Protein AF-A0A2I0SYS3-F1 (afdb_monomer)

Nearest PDB structures (foldseek):
  6xj6-assembly1_A  TM=4.306E-01  e=1.246E+00  Campylobacter jejuni subsp. jejuni 81-176
  3bb9-assembly3_E  TM=3.151E-01  e=1.901E+00  Shewanella frigidimarina NCIMB 400
  5ig0-assembly1_A-2  TM=5.317E-01  e=8.096E+00  Salpingoeca rosetta

Sequence (137 aa):
MISACESVIRKMAVDPAGISVNSSSVITAAPEERNLRRFAELKSRNGQLSVDQEAALQVDIRRRAKLQESYVSVDYTDHQSLGASRDKAVCWYMNTGRGFELASVSAFGRSISGFPLFAFFVEHGAPEHLSSSGIIE

Foldseek 3Di:
DQLLLLLVQLLVDPHSVQKDWPDKDKDKDADDPVVLLQLLLLQPPVSDDDPVRVVVSVVLVVVDPDKMKMKMKTWMWGQDPVGIDIDIKIWIWICSVPATATAWIDDPNDIDGRVRVLVSCVVRNRGPQADNRRGGD

Mean predicted aligned error: 3.81 Å

Secondary structure (DSSP, 8-state):
-HHHHHHHHHHHSSSGGGEEEEEEEEEEEPPPHHHHHHHHHTTSTTS---HHHHHHHHHHHHH-TT-EEEEEEEEEEEEETTEEEEEEEEEEEEE-SSSEEEEEEEETTEEEEHHHHHHHHHHH-PPTTB-TTSBB-

Radius of gyration: 15.8 Å; Cα contacts (8 Å, |Δi|>4): 238; chains: 1; bounding box: 39×26×44 Å

Solvent-accessible surface area (backbone atoms only — not comparable to full-atom values): 7518 Å² total; per-residue (Å²): 106,65,67,29,44,53,33,41,53,27,71,72,40,96,54,47,84,33,52,44,80,78,48,73,51,76,48,76,45,77,59,50,71,68,56,53,50,53,56,56,18,43,76,31,95,77,62,52,70,51,74,68,52,47,55,50,48,55,53,52,58,75,69,44,96,58,51,31,28,33,43,31,40,36,36,32,34,43,53,49,100,91,47,76,46,76,52,68,30,39,32,36,29,40,22,81,72,87,45,43,27,63,50,35,42,32,46,94,96,43,74,41,38,37,63,61,42,53,50,48,32,69,76,72,43,57,38,55,50,34,41,91,83,36,31,57,102

Structure (mmCIF, N/CA/C/O backbone):
data_AF-A0A2I0SYS3-F1
#
_entry.id   AF-A0A2I0SYS3-F1
#
loop_
_atom_site.group_PDB
_atom_site.id
_atom_site.type_symbol
_atom_site.label_atom_id
_atom_site.label_alt_id
_atom_site.label_comp_id
_atom_site.label_asym_id
_atom_site.label_entity_id
_atom_site.label_seq_id
_atom_site.pdbx_PDB_ins_code
_atom_site.Cartn_x
_atom_site.Cartn_y
_atom_site.Cartn_z
_atom_site.occupancy
_atom_site.B_iso_or_equiv
_atom_site.auth_seq_id
_atom_site.auth_comp_id
_atom_site.auth_asym_id
_atom_site.auth_atom_id
_atom_site.pdbx_PDB_model_num
ATOM 1 N N . MET A 1 1 ? 3.479 -9.589 1.908 1.00 94.62 1 MET A N 1
ATOM 2 C CA . MET A 1 1 ? 3.716 -8.135 2.109 1.00 94.62 1 MET A CA 1
ATOM 3 C C . MET A 1 1 ? 4.772 -7.589 1.160 1.00 94.62 1 MET A C 1
ATOM 5 O O . MET A 1 1 ? 4.419 -6.749 0.346 1.00 94.62 1 MET A O 1
ATOM 9 N N . ILE A 1 2 ? 6.028 -8.054 1.227 1.00 97.75 2 ILE A N 1
ATOM 10 C CA . ILE A 1 2 ? 7.096 -7.577 0.325 1.00 97.75 2 ILE A CA 1
ATOM 11 C C . ILE A 1 2 ? 6.740 -7.832 -1.145 1.00 97.75 2 ILE A C 1
ATOM 13 O O . ILE A 1 2 ? 6.577 -6.871 -1.887 1.00 97.75 2 ILE A O 1
ATOM 17 N N . SER A 1 3 ? 6.477 -9.086 -1.525 1.00 97.38 3 SER A N 1
ATOM 18 C CA . SER A 1 3 ? 6.123 -9.449 -2.908 1.00 97.38 3 SER A CA 1
ATOM 19 C C . SER A 1 3 ? 4.871 -8.729 -3.419 1.00 97.38 3 SER A C 1
ATOM 21 O O . SER A 1 3 ? 4.839 -8.273 -4.555 1.00 97.38 3 SER A O 1
ATOM 23 N N . ALA A 1 4 ? 3.864 -8.542 -2.558 1.00 96.81 4 ALA A N 1
ATOM 24 C CA . ALA A 1 4 ? 2.680 -7.743 -2.884 1.00 96.81 4 ALA A CA 1
ATOM 25 C C . ALA A 1 4 ? 3.046 -6.279 -3.196 1.00 96.81 4 ALA A C 1
ATOM 27 O O . ALA A 1 4 ? 2.578 -5.720 -4.184 1.00 96.81 4 ALA A O 1
ATOM 28 N N . CYS A 1 5 ? 3.924 -5.662 -2.395 1.00 97.81 5 CYS A N 1
ATOM 29 C CA . CYS A 1 5 ? 4.388 -4.295 -2.637 1.00 97.81 5 CYS A CA 1
ATOM 30 C C . CYS A 1 5 ? 5.186 -4.195 -3.943 1.00 97.81 5 CYS A C 1
ATOM 32 O O . CYS A 1 5 ? 4.929 -3.309 -4.750 1.00 97.81 5 CYS A O 1
ATOM 34 N N . GLU A 1 6 ? 6.107 -5.131 -4.180 1.00 97.88 6 GLU A N 1
ATOM 35 C CA . GLU A 1 6 ? 6.882 -5.216 -5.423 1.00 97.88 6 GLU A CA 1
ATOM 36 C C . GLU A 1 6 ? 5.974 -5.365 -6.650 1.00 97.88 6 GLU A C 1
ATOM 38 O O . GLU A 1 6 ? 6.177 -4.674 -7.647 1.00 97.88 6 GLU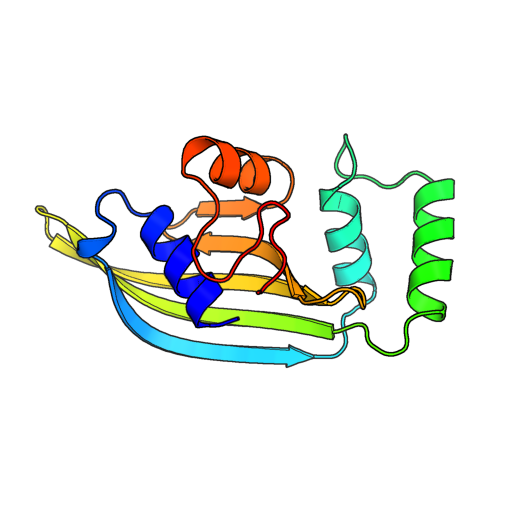 A O 1
ATOM 43 N N . SER A 1 7 ? 4.929 -6.195 -6.565 1.00 96.81 7 SER A N 1
ATOM 44 C CA . SER A 1 7 ? 3.949 -6.357 -7.644 1.00 96.81 7 SER A CA 1
ATOM 45 C C . SER A 1 7 ? 3.183 -5.062 -7.924 1.00 96.81 7 SER A C 1
ATOM 47 O O . SER A 1 7 ? 3.016 -4.674 -9.083 1.00 96.81 7 SER A O 1
ATOM 49 N N . VAL A 1 8 ? 2.776 -4.336 -6.876 1.00 96.38 8 VAL A N 1
ATOM 50 C CA . VAL A 1 8 ? 2.127 -3.028 -7.038 1.00 96.38 8 VAL A CA 1
ATOM 51 C C . VAL A 1 8 ? 3.066 -2.035 -7.727 1.00 96.38 8 VAL A C 1
ATOM 53 O O . VAL A 1 8 ? 2.652 -1.376 -8.677 1.00 96.38 8 VAL A O 1
ATOM 56 N N . ILE A 1 9 ? 4.330 -1.950 -7.297 1.00 96.69 9 ILE A N 1
ATOM 57 C CA . ILE A 1 9 ? 5.335 -1.051 -7.892 1.00 96.69 9 ILE A CA 1
ATOM 58 C C . ILE A 1 9 ? 5.516 -1.364 -9.378 1.00 96.69 9 ILE A C 1
ATOM 60 O O . ILE A 1 9 ? 5.472 -0.452 -10.201 1.00 96.69 9 ILE A O 1
ATOM 64 N N . ARG A 1 10 ? 5.643 -2.646 -9.739 1.00 96.25 10 ARG A N 1
ATOM 65 C CA . ARG A 1 10 ? 5.735 -3.081 -11.141 1.00 96.25 10 ARG A CA 1
ATOM 66 C C . ARG A 1 10 ? 4.515 -2.657 -11.949 1.00 96.25 10 ARG A C 1
ATOM 68 O O . ARG A 1 10 ? 4.679 -2.129 -13.039 1.00 96.25 10 ARG A O 1
ATOM 75 N N . LYS A 1 11 ? 3.303 -2.822 -11.412 1.00 94.88 11 LYS A N 1
ATOM 76 C CA . LYS A 1 11 ? 2.073 -2.375 -12.087 1.00 94.88 11 LYS A CA 1
ATOM 77 C C . LYS A 1 11 ? 1.939 -0.855 -12.191 1.00 94.88 11 LYS A C 1
ATOM 79 O O . LYS A 1 11 ? 1.250 -0.373 -13.080 1.00 94.88 11 LYS A O 1
ATOM 84 N N . MET A 1 12 ? 2.552 -0.100 -11.280 1.00 94.25 12 MET A N 1
ATOM 85 C CA . MET A 1 12 ? 2.567 1.364 -11.334 1.00 94.25 12 MET A CA 1
ATOM 86 C C . MET A 1 12 ? 3.549 1.920 -12.374 1.00 94.25 12 MET A C 1
ATOM 88 O O . MET A 1 12 ? 3.440 3.107 -12.700 1.00 94.25 12 MET A O 1
ATOM 92 N N . ALA A 1 13 ? 4.497 1.105 -12.847 1.00 93.12 13 ALA A N 1
ATOM 93 C CA . ALA A 1 13 ? 5.482 1.473 -13.854 1.00 93.12 13 ALA A CA 1
ATOM 94 C C . ALA A 1 13 ? 4.880 1.467 -15.264 1.00 93.12 13 ALA A C 1
ATOM 96 O O . ALA A 1 13 ? 3.955 0.712 -15.557 1.00 93.12 13 ALA A O 1
ATOM 97 N N . VAL A 1 14 ? 5.450 2.278 -16.158 1.00 89.69 14 VAL A N 1
ATOM 98 C CA . VAL A 1 14 ? 5.092 2.245 -17.587 1.00 89.69 14 VAL A CA 1
ATOM 99 C C . VAL A 1 14 ? 5.572 0.944 -18.237 1.00 89.69 14 VAL A C 1
ATOM 101 O O . VAL A 1 14 ? 4.844 0.358 -19.033 1.00 89.69 14 VAL A O 1
ATOM 104 N N . ASP A 1 15 ? 6.767 0.477 -17.861 1.00 91.69 15 ASP A N 1
ATOM 105 C CA . ASP A 1 15 ? 7.309 -0.829 -18.241 1.00 91.69 15 ASP A CA 1
ATOM 106 C C . ASP A 1 15 ? 7.550 -1.691 -16.984 1.00 91.69 15 ASP A C 1
ATOM 108 O O . ASP A 1 15 ? 8.578 -1.549 -16.315 1.00 91.69 15 ASP A O 1
ATOM 112 N N . PRO A 1 16 ? 6.623 -2.604 -16.639 1.00 92.19 16 PRO A N 1
ATOM 113 C CA . PRO A 1 16 ? 6.766 -3.484 -15.478 1.00 92.19 16 PRO A CA 1
ATOM 114 C C . PRO A 1 16 ? 8.002 -4.399 -15.520 1.00 92.19 16 PRO A C 1
ATOM 116 O O . PRO A 1 16 ? 8.513 -4.791 -14.461 1.00 92.19 16 PRO A O 1
ATOM 119 N N . ALA A 1 17 ? 8.473 -4.764 -16.721 1.00 92.88 17 ALA A N 1
ATOM 120 C CA . ALA A 1 17 ? 9.643 -5.622 -16.908 1.00 92.88 17 ALA A CA 1
ATOM 121 C C . ALA A 1 17 ? 10.955 -4.851 -16.691 1.00 92.88 17 ALA A C 1
ATOM 123 O O . ALA A 1 17 ? 11.952 -5.446 -16.281 1.00 92.88 17 ALA A O 1
ATOM 124 N N . GLY A 1 18 ? 10.928 -3.530 -16.881 1.00 94.56 18 GLY A N 1
ATOM 125 C CA . GLY A 1 18 ? 12.040 -2.616 -16.622 1.00 94.56 18 GLY A CA 1
ATOM 126 C C . GLY A 1 18 ? 12.331 -2.357 -15.140 1.00 94.56 18 GLY A C 1
ATOM 127 O O . GLY A 1 18 ? 13.278 -1.640 -14.828 1.00 94.56 18 GLY A O 1
ATOM 128 N N . ILE A 1 19 ? 11.565 -2.927 -14.202 1.00 97.19 19 ILE A N 1
ATOM 129 C CA . ILE A 1 19 ? 11.785 -2.721 -12.764 1.00 97.19 19 ILE A CA 1
ATOM 130 C C . ILE A 1 19 ? 12.741 -3.770 -12.181 1.00 97.19 19 ILE A C 1
ATOM 132 O O . ILE A 1 19 ? 12.435 -4.967 -12.127 1.00 97.19 19 ILE A O 1
ATOM 136 N N . SER A 1 20 ? 13.859 -3.303 -11.630 1.00 97.44 20 SER A N 1
ATOM 137 C CA . SER A 1 20 ? 14.804 -4.104 -10.845 1.00 97.44 20 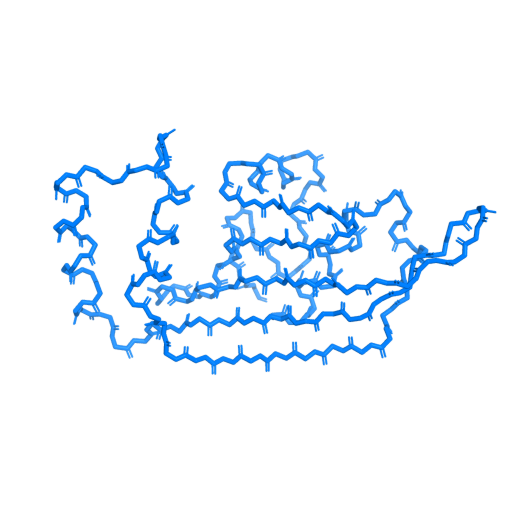SER A CA 1
ATOM 138 C C . SER A 1 20 ? 14.664 -3.771 -9.362 1.00 97.44 20 SER A C 1
ATOM 140 O O . SER A 1 20 ? 14.801 -2.615 -8.971 1.00 97.44 20 SER A O 1
ATOM 142 N N . VAL A 1 21 ? 14.411 -4.772 -8.518 1.00 97.81 21 VAL A N 1
ATOM 143 C CA . VAL A 1 21 ? 14.380 -4.584 -7.058 1.00 97.81 21 VAL A CA 1
ATOM 144 C C . VAL A 1 21 ? 15.798 -4.724 -6.513 1.00 97.81 21 VAL A C 1
ATOM 146 O O . VAL A 1 21 ? 16.434 -5.758 -6.698 1.00 97.81 21 VAL A O 1
ATOM 149 N N . ASN A 1 22 ? 16.285 -3.684 -5.837 1.00 97.69 22 ASN A N 1
ATOM 150 C CA . ASN A 1 22 ? 17.625 -3.649 -5.254 1.00 97.69 22 ASN A CA 1
ATOM 151 C C . ASN A 1 22 ? 17.620 -4.230 -3.835 1.00 97.69 22 ASN A C 1
ATOM 153 O O . ASN A 1 22 ? 18.485 -5.023 -3.470 1.00 97.69 22 ASN A O 1
ATOM 157 N N . SER A 1 23 ? 16.657 -3.804 -3.014 1.00 98.31 23 SER A N 1
ATOM 158 C CA . SER A 1 23 ? 16.463 -4.322 -1.659 1.00 98.31 23 SER A CA 1
ATOM 159 C C . SER A 1 23 ? 15.052 -4.038 -1.160 1.00 98.31 23 SER A C 1
ATOM 1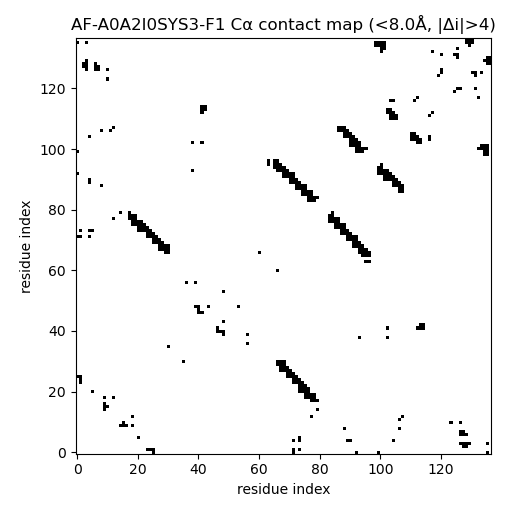61 O O . SER A 1 23 ? 14.429 -3.056 -1.560 1.00 98.31 23 SER A 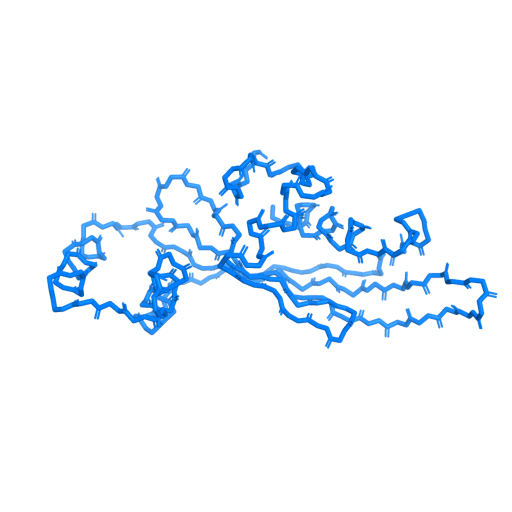O 1
ATOM 163 N N . SER A 1 24 ? 14.576 -4.873 -0.240 1.00 98.38 24 SER A N 1
ATOM 164 C CA . SER A 1 24 ? 13.254 -4.738 0.362 1.00 98.38 24 SER A CA 1
ATOM 165 C C . SER A 1 24 ? 13.342 -4.966 1.867 1.00 98.38 24 SER A C 1
ATOM 167 O O . SER A 1 24 ? 14.107 -5.807 2.339 1.00 98.38 24 SER A O 1
ATOM 169 N N . SER A 1 25 ? 12.550 -4.229 2.637 1.00 98.38 25 SER A N 1
ATOM 170 C CA . SER A 1 25 ? 12.423 -4.416 4.081 1.00 98.38 25 SER A CA 1
ATOM 171 C C . SER A 1 25 ? 10.982 -4.230 4.531 1.00 98.38 25 SER A C 1
ATOM 173 O O . SER A 1 25 ? 10.177 -3.577 3.867 1.00 98.38 25 SER A O 1
ATOM 175 N N . VAL A 1 26 ? 10.646 -4.828 5.671 1.00 98.06 26 VAL A N 1
ATOM 176 C CA . VAL A 1 26 ? 9.338 -4.684 6.304 1.00 98.06 26 VAL A CA 1
ATOM 177 C C . VAL A 1 26 ? 9.525 -4.357 7.775 1.00 98.06 26 VAL A C 1
ATOM 179 O O . VAL A 1 26 ? 10.315 -4.994 8.468 1.00 98.06 26 VAL A O 1
ATOM 182 N N . ILE A 1 27 ? 8.790 -3.356 8.240 1.00 97.50 27 ILE A N 1
ATOM 183 C CA . ILE A 1 27 ? 8.671 -3.018 9.654 1.00 97.50 27 ILE A CA 1
ATOM 184 C C . ILE A 1 27 ? 7.221 -3.260 10.036 1.00 97.50 27 ILE A C 1
ATOM 186 O O . ILE A 1 27 ? 6.325 -2.768 9.356 1.00 97.50 27 ILE A O 1
ATOM 190 N N . THR A 1 28 ? 7.000 -4.005 11.113 1.00 96.44 28 THR A N 1
ATOM 191 C CA . THR A 1 28 ? 5.668 -4.272 11.662 1.00 96.44 28 THR A CA 1
ATOM 192 C C . THR A 1 28 ? 5.615 -3.768 13.092 1.00 96.44 28 THR A C 1
ATOM 194 O O . THR A 1 28 ? 6.536 -4.022 13.868 1.00 96.44 28 THR A O 1
ATOM 197 N N . ALA A 1 29 ? 4.538 -3.073 13.438 1.00 93.75 29 ALA A N 1
ATOM 198 C CA . ALA A 1 29 ? 4.330 -2.500 14.757 1.00 93.75 29 ALA A CA 1
ATOM 199 C C . ALA A 1 29 ? 2.863 -2.611 15.189 1.00 93.75 29 ALA A C 1
ATOM 201 O O . ALA A 1 29 ? 1.966 -2.895 14.388 1.00 93.75 29 ALA A O 1
ATOM 202 N N . ALA A 1 30 ? 2.622 -2.382 16.481 1.00 91.94 30 ALA A N 1
ATOM 203 C CA . ALA A 1 30 ? 1.278 -2.077 16.948 1.00 91.94 30 ALA A CA 1
ATOM 204 C C . ALA A 1 30 ? 0.843 -0.739 16.327 1.00 91.94 30 ALA A C 1
ATOM 206 O O . ALA A 1 30 ? 1.641 0.199 16.317 1.00 91.94 30 ALA A O 1
ATOM 207 N N . PRO A 1 31 ? -0.383 -0.638 15.797 1.00 90.50 31 PRO A N 1
ATOM 208 C CA . PRO A 1 31 ? -0.809 0.566 15.120 1.00 90.50 31 PRO A CA 1
ATOM 209 C C . PRO A 1 31 ? -1.143 1.663 16.122 1.00 90.50 31 PRO A C 1
ATOM 211 O O . PRO A 1 31 ? -1.812 1.430 17.131 1.00 90.50 31 PRO A O 1
ATOM 214 N N . GLU A 1 32 ? -0.706 2.877 15.811 1.00 90.88 32 GLU A N 1
ATOM 215 C CA . GLU A 1 32 ? -1.120 4.065 16.547 1.00 90.88 32 GLU A CA 1
ATOM 216 C C . GLU A 1 32 ? -2.601 4.365 16.281 1.00 90.88 32 GLU A C 1
ATOM 218 O O . GLU A 1 32 ? -3.104 4.177 15.168 1.00 90.88 32 GLU A O 1
ATOM 223 N N . GLU A 1 33 ? -3.303 4.913 17.275 1.00 88.62 33 GLU A N 1
ATOM 224 C CA . GLU A 1 33 ? -4.713 5.307 17.138 1.00 88.62 33 GLU A CA 1
ATOM 225 C C . GLU A 1 33 ? -4.928 6.257 15.949 1.00 88.62 33 GLU A C 1
ATOM 227 O O . GLU A 1 33 ? -5.869 6.101 15.169 1.00 88.62 33 GLU A O 1
ATOM 232 N N . ARG A 1 34 ? -3.983 7.179 15.729 1.00 91.25 34 ARG A N 1
ATOM 233 C CA . ARG A 1 34 ? -3.977 8.078 14.569 1.00 91.25 34 ARG A CA 1
ATOM 234 C C . ARG A 1 34 ? -3.940 7.322 13.239 1.00 91.25 34 ARG A C 1
ATOM 236 O O . ARG A 1 34 ? -4.624 7.723 12.299 1.00 91.25 34 ARG A O 1
ATOM 243 N N . ASN A 1 35 ? -3.153 6.254 13.139 1.00 93.00 35 ASN A N 1
ATOM 244 C CA . ASN A 1 35 ? -3.020 5.468 11.913 1.00 93.00 35 ASN A CA 1
ATOM 245 C C . ASN A 1 35 ? -4.257 4.600 11.669 1.00 93.00 35 ASN A C 1
ATOM 247 O O . ASN A 1 35 ? -4.696 4.483 10.527 1.00 93.00 35 ASN A O 1
ATOM 251 N N . LEU A 1 36 ? -4.874 4.069 12.728 1.00 91.62 36 LEU A N 1
ATOM 252 C CA . LEU A 1 36 ? -6.165 3.376 12.649 1.00 91.62 36 LEU A CA 1
ATOM 253 C C . LEU A 1 36 ? -7.275 4.308 12.161 1.00 91.62 36 LEU A C 1
ATOM 255 O O . LEU A 1 36 ? -8.019 3.956 11.244 1.00 91.62 36 LEU A O 1
ATOM 259 N N . ARG A 1 37 ? -7.339 5.521 12.717 1.00 92.50 37 ARG A N 1
ATOM 260 C CA . ARG A 1 37 ? -8.272 6.562 12.276 1.00 92.50 37 ARG A C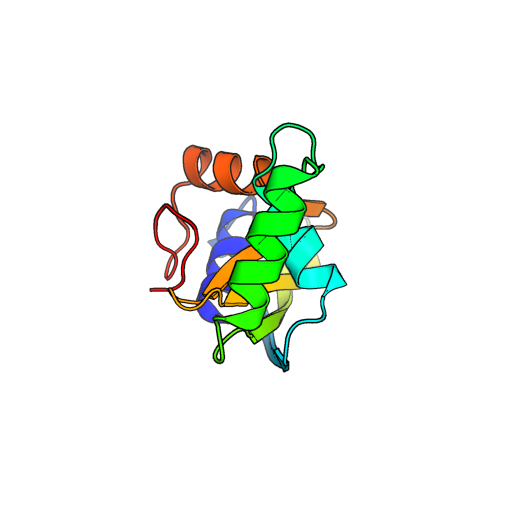A 1
ATOM 261 C C . ARG A 1 37 ? -8.038 6.938 10.819 1.00 92.50 37 ARG A C 1
ATOM 263 O O . ARG A 1 37 ? -8.970 6.882 10.022 1.00 92.50 37 ARG A O 1
ATOM 270 N N . ARG A 1 38 ? -6.785 7.216 10.444 1.00 93.25 38 ARG A N 1
ATOM 271 C CA . ARG A 1 38 ? -6.408 7.511 9.055 1.00 93.25 38 ARG A CA 1
ATOM 272 C C . ARG A 1 38 ? -6.809 6.377 8.114 1.00 93.25 38 ARG A C 1
ATOM 274 O O . ARG A 1 38 ? -7.312 6.644 7.031 1.00 93.25 38 ARG A O 1
ATOM 281 N N . PHE A 1 39 ? -6.600 5.122 8.512 1.00 93.38 39 PHE A N 1
ATOM 282 C CA . PHE A 1 39 ? -6.984 3.957 7.718 1.00 93.38 39 PHE A CA 1
ATOM 283 C C . PHE A 1 39 ? -8.504 3.880 7.512 1.00 93.38 39 PHE A C 1
ATOM 285 O O . PHE A 1 39 ? -8.961 3.672 6.390 1.00 93.38 39 PHE A O 1
ATOM 292 N N . ALA A 1 40 ? -9.294 4.109 8.564 1.00 91.69 40 ALA A N 1
ATOM 293 C CA . ALA A 1 40 ? -10.751 4.156 8.468 1.00 91.69 40 ALA A CA 1
ATOM 294 C C . ALA A 1 40 ? -11.243 5.313 7.577 1.00 91.69 40 ALA A C 1
ATOM 296 O O . ALA A 1 40 ? -12.153 5.131 6.765 1.00 91.69 40 ALA A O 1
ATOM 297 N N . GLU A 1 41 ? -10.606 6.484 7.659 1.00 93.12 41 GLU A N 1
ATOM 298 C CA . GLU A 1 41 ? -10.928 7.650 6.827 1.00 93.12 41 GLU A CA 1
ATOM 299 C C . GLU A 1 41 ? -10.739 7.378 5.327 1.00 93.12 41 GLU A C 1
ATOM 301 O O . GLU A 1 41 ? -11.502 7.918 4.525 1.00 93.12 41 GLU A O 1
ATOM 306 N N . LEU A 1 42 ? -9.823 6.481 4.928 1.00 90.75 42 LEU A N 1
ATOM 307 C CA . LEU A 1 42 ? -9.645 6.082 3.520 1.00 90.75 42 LEU A CA 1
ATOM 308 C C . LEU A 1 42 ? -10.900 5.449 2.901 1.00 90.75 42 LEU A C 1
ATOM 310 O O . LEU A 1 42 ? -11.035 5.429 1.677 1.00 90.75 42 LEU A O 1
ATOM 314 N N . LYS A 1 43 ? -11.798 4.905 3.730 1.00 83.19 43 LYS A N 1
ATOM 315 C CA . LYS A 1 43 ? -13.070 4.299 3.307 1.00 83.19 43 LYS A CA 1
ATOM 316 C C . LYS A 1 43 ? -14.250 5.263 3.429 1.00 83.19 43 LYS A C 1
ATOM 318 O O . LYS A 1 43 ? -15.360 4.935 3.014 1.00 83.19 43 LYS A O 1
ATOM 323 N N . SER A 1 44 ? -14.030 6.442 4.002 1.00 84.19 44 SER A N 1
ATOM 324 C CA . SER A 1 44 ? -15.063 7.460 4.152 1.00 84.19 44 SER A CA 1
ATOM 325 C C . SER A 1 44 ? -15.203 8.284 2.870 1.00 84.19 44 SER A C 1
ATOM 327 O O . SER A 1 44 ? -14.222 8.599 2.199 1.00 84.19 44 SER A O 1
ATOM 329 N N . ARG A 1 45 ? -16.437 8.673 2.532 1.00 73.00 45 ARG A N 1
ATOM 330 C CA . ARG A 1 45 ? -16.737 9.407 1.291 1.00 73.00 45 ARG A CA 1
ATOM 331 C C . ARG A 1 45 ? -16.025 10.764 1.205 1.00 73.00 45 ARG A C 1
ATOM 333 O O . ARG A 1 45 ? -15.688 11.201 0.111 1.00 73.00 45 ARG A O 1
ATOM 340 N N . ASN A 1 46 ? -15.795 11.404 2.351 1.00 81.44 46 ASN A N 1
ATOM 341 C CA . ASN A 1 46 ? -15.285 12.774 2.438 1.00 81.44 46 ASN A CA 1
ATOM 342 C C . ASN A 1 46 ? -13.908 12.844 3.125 1.00 81.44 46 ASN A C 1
ATOM 344 O O . ASN A 1 46 ? -13.468 13.930 3.494 1.00 81.44 46 ASN A O 1
ATOM 348 N N . GLY A 1 47 ? -13.255 11.699 3.359 1.00 83.06 47 GLY A N 1
ATOM 349 C CA . GLY A 1 47 ? -12.012 11.630 4.137 1.00 83.06 47 GLY A CA 1
ATOM 350 C C . GLY A 1 47 ? -12.186 11.965 5.624 1.00 83.06 47 GLY A C 1
ATOM 351 O O . GLY A 1 47 ? -11.211 12.300 6.285 1.00 83.06 47 GLY A O 1
ATOM 352 N N . GLN A 1 48 ? -13.417 11.921 6.140 1.00 89.25 48 GLN A N 1
ATOM 353 C CA . GLN A 1 48 ? -13.759 12.227 7.526 1.00 89.25 48 GLN A CA 1
ATOM 354 C C . GLN A 1 48 ? -14.786 11.226 8.048 1.00 89.25 48 GLN A C 1
ATOM 356 O O . GLN A 1 48 ? -15.737 10.873 7.344 1.00 89.25 48 GLN A O 1
ATOM 361 N N . LEU A 1 49 ? -14.600 10.807 9.297 1.00 90.25 49 LEU A N 1
ATOM 362 C CA . LEU A 1 49 ? -15.557 9.974 10.016 1.00 90.25 49 LEU A CA 1
ATOM 363 C C . LEU A 1 49 ? -16.622 10.852 10.684 1.00 90.25 49 LEU A C 1
ATOM 365 O O . LEU A 1 49 ? -16.307 11.887 11.272 1.00 90.25 49 LEU A O 1
ATOM 369 N N . SER A 1 50 ? -17.886 10.435 10.611 1.00 91.94 50 SER A N 1
ATOM 370 C CA . SER A 1 50 ? -18.946 10.997 11.451 1.00 91.94 50 SER A CA 1
ATOM 371 C C . SER A 1 50 ? -18.750 10.605 12.920 1.00 91.94 50 SER A C 1
ATOM 373 O O . SER A 1 50 ? -17.996 9.684 13.232 1.00 91.94 50 SER A O 1
ATOM 375 N N . VAL A 1 51 ? -19.479 11.256 13.832 1.00 92.50 51 VAL A N 1
ATOM 376 C CA . VAL A 1 51 ? -19.460 10.917 15.269 1.00 92.50 51 VAL A CA 1
ATOM 377 C C . VAL A 1 51 ? -19.785 9.436 15.501 1.00 92.50 51 VAL A C 1
ATOM 379 O O . VAL A 1 51 ? -19.078 8.762 16.248 1.00 92.50 51 VAL A O 1
ATOM 382 N N . ASP A 1 52 ? -20.795 8.906 14.809 1.00 93.06 52 ASP A N 1
ATOM 383 C CA . ASP A 1 52 ? -21.186 7.497 14.931 1.00 93.06 52 ASP A CA 1
ATOM 384 C C . ASP A 1 52 ? -20.118 6.548 14.367 1.00 93.06 52 ASP A C 1
ATOM 386 O O . ASP A 1 52 ? -19.872 5.479 14.925 1.00 93.06 52 ASP A O 1
ATOM 390 N N . GLN A 1 53 ? -19.450 6.937 13.275 1.00 92.06 53 GLN A N 1
ATOM 391 C CA . GLN A 1 53 ? -18.359 6.158 12.685 1.00 92.06 53 GLN A CA 1
ATOM 392 C C . GLN A 1 53 ? -17.118 6.143 13.582 1.00 92.06 53 GLN A C 1
ATOM 394 O O . GLN A 1 53 ? -16.485 5.100 13.725 1.00 92.06 53 GLN A O 1
ATOM 399 N N . GLU A 1 54 ? -16.793 7.271 14.212 1.00 92.00 54 GLU A N 1
ATOM 400 C CA . GLU A 1 54 ? -15.708 7.372 15.189 1.00 92.00 54 GLU A CA 1
ATOM 401 C C . GLU A 1 54 ? -16.015 6.497 16.417 1.00 92.00 54 GLU A C 1
ATOM 403 O O . GLU A 1 54 ? -15.180 5.698 16.840 1.00 92.00 54 GLU A O 1
ATOM 408 N N . ALA A 1 55 ? -17.245 6.549 16.940 1.00 91.69 55 ALA A N 1
ATOM 409 C CA . ALA A 1 55 ? -17.670 5.689 18.044 1.00 91.69 55 ALA A CA 1
ATOM 410 C C . ALA A 1 55 ? -17.583 4.193 17.685 1.00 91.69 55 ALA A C 1
ATOM 412 O O . ALA A 1 55 ? -17.091 3.389 18.482 1.00 91.69 55 ALA A O 1
ATOM 413 N N . ALA A 1 56 ? -18.009 3.813 16.477 1.00 90.19 56 ALA A N 1
ATOM 414 C CA . ALA A 1 56 ? -17.896 2.442 15.988 1.00 90.19 56 ALA A CA 1
ATOM 415 C C . ALA A 1 56 ? -16.430 1.996 15.844 1.00 90.19 56 ALA A C 1
ATOM 417 O O . ALA A 1 56 ? -16.083 0.893 16.272 1.00 90.19 56 ALA A O 1
ATOM 418 N N . LEU A 1 57 ? -15.557 2.861 15.312 1.00 89.88 57 LEU A N 1
ATOM 419 C CA . LEU A 1 57 ? -14.123 2.591 15.198 1.00 89.88 57 LEU A CA 1
ATOM 420 C C . LEU A 1 57 ? -13.503 2.320 16.573 1.00 89.88 57 LEU A C 1
ATOM 422 O O . LEU A 1 57 ? -12.792 1.333 16.741 1.00 89.88 57 LEU A O 1
ATOM 426 N N . GLN A 1 58 ? -13.816 3.139 17.577 1.00 89.94 58 GLN A N 1
ATOM 427 C CA . GLN A 1 58 ? -13.302 2.972 18.940 1.00 89.94 58 GLN A CA 1
ATOM 428 C C . GLN A 1 58 ? -13.718 1.634 19.569 1.00 89.94 58 GLN A C 1
ATOM 430 O O . GLN A 1 58 ? -12.921 0.982 20.250 1.00 89.94 58 GLN A O 1
ATOM 435 N N . VAL A 1 59 ? -14.954 1.186 19.324 1.00 88.56 59 VAL A N 1
ATOM 436 C CA . VAL A 1 59 ? -15.417 -0.142 19.759 1.00 88.56 59 VAL A CA 1
ATOM 437 C C . VAL A 1 59 ? -14.628 -1.250 19.061 1.00 88.56 59 VAL A C 1
ATOM 439 O O . VAL A 1 59 ? -14.209 -2.208 19.716 1.00 88.56 59 VAL A O 1
ATOM 442 N N . ASP A 1 60 ? -14.388 -1.115 17.760 1.00 85.00 60 ASP A N 1
ATOM 443 C CA . ASP A 1 60 ? -13.638 -2.093 16.974 1.00 85.00 60 ASP A CA 1
ATOM 444 C C . ASP A 1 60 ? -12.168 -2.185 17.400 1.00 85.00 60 ASP A C 1
ATOM 446 O O . ASP A 1 60 ? -11.652 -3.294 17.556 1.00 85.00 60 ASP A O 1
ATOM 450 N N . ILE A 1 61 ? -11.517 -1.049 17.671 1.00 85.75 61 ILE A N 1
ATOM 451 C CA . ILE A 1 61 ? -10.134 -0.996 18.166 1.00 85.75 61 ILE A CA 1
ATOM 452 C C . ILE A 1 61 ? -10.009 -1.774 19.478 1.00 85.75 61 ILE A C 1
ATOM 454 O O . ILE A 1 61 ? -9.155 -2.650 19.605 1.00 85.75 61 ILE A O 1
ATOM 458 N N . ARG A 1 62 ? -10.908 -1.526 20.438 1.00 83.81 62 ARG A N 1
ATOM 459 C CA . ARG A 1 62 ? -10.884 -2.194 21.752 1.00 83.81 62 ARG A CA 1
ATOM 460 C C . ARG A 1 62 ? -11.130 -3.699 21.672 1.00 83.81 62 ARG A C 1
ATOM 462 O O . ARG A 1 62 ? -10.662 -4.440 22.531 1.00 83.81 62 ARG A O 1
ATOM 469 N N . ARG A 1 63 ? -11.881 -4.163 20.669 1.00 80.81 63 ARG A N 1
ATOM 470 C CA . ARG A 1 63 ? -12.248 -5.580 20.518 1.00 80.81 63 ARG A CA 1
ATOM 471 C C . ARG A 1 63 ? -11.185 -6.420 19.814 1.00 80.81 63 ARG A C 1
ATOM 473 O O . ARG A 1 63 ? -11.235 -7.645 19.912 1.00 80.81 63 ARG A O 1
ATOM 480 N N . ARG A 1 64 ? -10.243 -5.812 19.086 1.00 74.44 64 ARG A N 1
ATOM 481 C CA . ARG A 1 64 ? -9.317 -6.550 18.216 1.00 74.44 64 ARG A CA 1
ATOM 482 C C . ARG A 1 64 ? -7.899 -6.572 18.778 1.00 74.44 64 ARG A C 1
ATOM 484 O O . ARG A 1 64 ? -7.081 -5.709 18.500 1.00 74.44 64 ARG A O 1
ATOM 491 N N . ALA A 1 65 ? -7.563 -7.664 19.463 1.00 62.78 65 ALA A N 1
ATOM 492 C CA . ALA A 1 65 ? -6.226 -7.913 20.017 1.00 62.78 65 ALA A CA 1
ATOM 493 C C . ALA A 1 65 ? -5.113 -8.160 18.967 1.00 62.78 65 ALA A C 1
ATOM 495 O O . ALA A 1 65 ? -3.977 -8.443 19.333 1.00 62.78 65 ALA A O 1
ATOM 496 N N . LYS A 1 66 ? -5.426 -8.114 17.665 1.00 78.1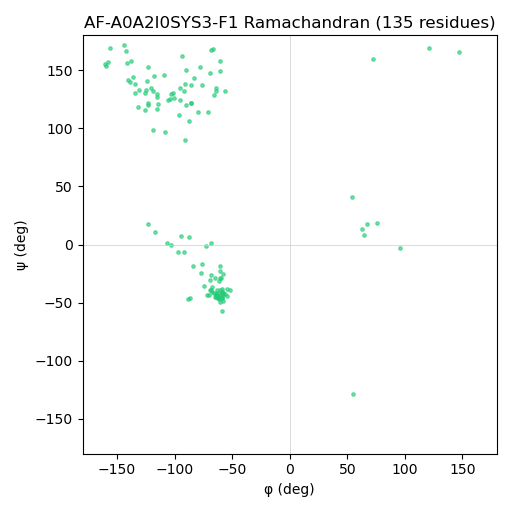9 66 LYS A N 1
ATOM 497 C CA . LYS A 1 66 ? -4.513 -8.493 16.568 1.00 78.19 66 LYS A CA 1
ATOM 498 C C . LYS A 1 66 ? -4.288 -7.377 15.547 1.00 78.19 66 LYS A C 1
ATOM 500 O O . LYS A 1 66 ? -3.868 -7.660 14.427 1.00 78.19 66 LYS A O 1
ATOM 505 N N . LEU A 1 67 ? -4.609 -6.133 15.902 1.00 90.31 67 LEU A N 1
ATOM 506 C CA . LEU A 1 67 ? -4.336 -5.001 15.025 1.00 90.31 67 LEU A CA 1
ATOM 507 C C . LEU A 1 67 ? -2.823 -4.823 14.881 1.00 90.31 67 LEU A C 1
ATOM 509 O O . LEU A 1 67 ? -2.098 -4.794 15.874 1.00 90.31 67 LEU A O 1
ATOM 513 N N . GLN A 1 68 ? -2.358 -4.740 13.641 1.00 94.50 68 GLN A N 1
ATOM 514 C CA . GLN A 1 68 ? -0.953 -4.530 13.300 1.00 94.50 68 GLN A CA 1
ATOM 515 C C . GLN A 1 68 ? -0.877 -3.579 12.119 1.00 94.50 68 GLN A C 1
ATOM 517 O O . GLN A 1 68 ? -1.673 -3.691 11.190 1.00 94.50 68 GLN A O 1
ATOM 522 N N . GLU A 1 69 ? 0.099 -2.685 12.125 1.00 95.38 69 GLU A N 1
ATOM 523 C CA . GLU A 1 69 ? 0.483 -1.947 10.928 1.00 95.38 69 GLU A CA 1
ATOM 524 C C . GLU A 1 69 ? 1.836 -2.426 10.432 1.00 95.38 69 GLU A C 1
ATOM 526 O O . GLU A 1 69 ? 2.716 -2.784 11.219 1.00 95.38 69 GLU A O 1
ATOM 531 N N . SER A 1 70 ? 1.997 -2.418 9.115 1.00 97.44 70 SER A N 1
ATOM 532 C CA . SER A 1 70 ? 3.257 -2.762 8.482 1.00 97.44 70 SER A CA 1
ATOM 533 C C . SER A 1 70 ? 3.610 -1.769 7.391 1.00 97.44 70 SER A C 1
ATOM 535 O O . SER A 1 70 ? 2.771 -1.393 6.574 1.00 97.44 70 SER A O 1
ATOM 537 N N . TYR A 1 71 ? 4.880 -1.391 7.346 1.00 98.06 71 TYR A N 1
ATOM 538 C CA . TYR A 1 71 ? 5.456 -0.561 6.300 1.00 98.06 71 TYR A CA 1
ATOM 539 C C . TYR A 1 71 ? 6.489 -1.386 5.553 1.00 98.06 71 TYR A C 1
ATOM 541 O O . TYR A 1 71 ? 7.494 -1.811 6.124 1.00 98.06 71 TYR A O 1
ATOM 549 N N . VAL A 1 72 ? 6.235 -1.618 4.272 1.00 98.50 72 VAL A N 1
ATOM 550 C CA . VAL A 1 72 ? 7.198 -2.232 3.365 1.00 98.50 72 VAL A CA 1
ATOM 551 C C . VAL A 1 72 ? 7.929 -1.121 2.635 1.00 98.50 72 VAL A C 1
ATOM 553 O O . VAL A 1 72 ? 7.292 -0.285 2.005 1.00 98.50 72 VAL A O 1
ATOM 556 N N . SER A 1 73 ? 9.254 -1.122 2.713 1.00 98.44 73 SER A N 1
ATOM 557 C CA . SER A 1 73 ? 10.127 -0.280 1.901 1.00 98.44 73 SER A CA 1
ATOM 558 C C . SER A 1 73 ? 10.748 -1.121 0.792 1.00 98.44 73 SER A C 1
ATOM 560 O O . SER A 1 73 ? 11.326 -2.161 1.092 1.00 98.44 73 SER A O 1
ATOM 562 N N . VAL A 1 74 ? 10.674 -0.660 -0.454 1.00 98.62 74 VAL A N 1
ATOM 563 C CA . VAL A 1 74 ? 11.314 -1.308 -1.609 1.00 98.62 74 VAL A CA 1
ATOM 564 C C . VAL A 1 74 ? 12.188 -0.280 -2.309 1.00 98.62 74 VAL A C 1
ATOM 566 O O . VAL A 1 74 ? 11.693 0.721 -2.813 1.00 98.62 74 VAL A O 1
ATOM 569 N N . ASP A 1 75 ? 13.491 -0.510 -2.318 1.00 98.44 75 ASP A N 1
ATOM 570 C CA . ASP A 1 75 ? 14.447 0.223 -3.141 1.00 98.44 75 ASP A CA 1
ATOM 571 C C . ASP A 1 75 ? 14.498 -0.438 -4.517 1.00 98.44 75 ASP A C 1
ATOM 573 O O . ASP A 1 75 ? 14.777 -1.638 -4.620 1.00 98.44 75 ASP A O 1
ATOM 577 N N . TYR A 1 76 ? 14.211 0.327 -5.564 1.00 98.12 76 TYR A N 1
ATOM 578 C CA . TYR A 1 76 ? 14.116 -0.187 -6.921 1.00 98.12 76 TYR A CA 1
ATOM 579 C C . TYR A 1 76 ? 14.774 0.748 -7.933 1.00 98.12 76 TYR A C 1
ATOM 581 O O . TYR A 1 76 ? 14.947 1.945 -7.708 1.00 98.12 76 TYR A O 1
ATOM 589 N N . THR A 1 77 ? 15.132 0.169 -9.071 1.00 97.62 77 THR A N 1
ATOM 590 C CA . THR A 1 77 ? 15.624 0.872 -10.249 1.00 97.62 77 THR A CA 1
ATOM 591 C C . THR A 1 77 ? 14.623 0.673 -11.380 1.00 97.62 77 THR A C 1
ATOM 593 O O . THR A 1 77 ? 14.267 -0.461 -11.695 1.00 97.62 77 THR A O 1
ATOM 596 N N . ASP A 1 78 ? 14.170 1.768 -11.976 1.00 96.38 78 ASP A N 1
ATOM 597 C CA . ASP A 1 78 ? 13.341 1.795 -13.176 1.00 96.38 78 ASP A CA 1
ATOM 598 C C . ASP A 1 78 ? 14.229 2.009 -14.405 1.00 96.38 78 ASP A C 1
ATOM 600 O O . ASP A 1 78 ? 14.849 3.066 -14.562 1.00 96.38 78 ASP A O 1
ATOM 604 N N . HIS A 1 79 ? 14.337 0.979 -15.241 1.00 94.88 79 HIS A N 1
ATOM 605 C CA . HIS A 1 79 ? 15.116 0.985 -16.470 1.00 94.88 79 HIS A CA 1
ATOM 606 C C . HIS A 1 79 ? 14.241 1.423 -17.645 1.00 94.88 79 HIS A C 1
ATOM 608 O O . HIS A 1 79 ? 13.647 0.601 -18.337 1.00 94.88 79 HIS A O 1
AT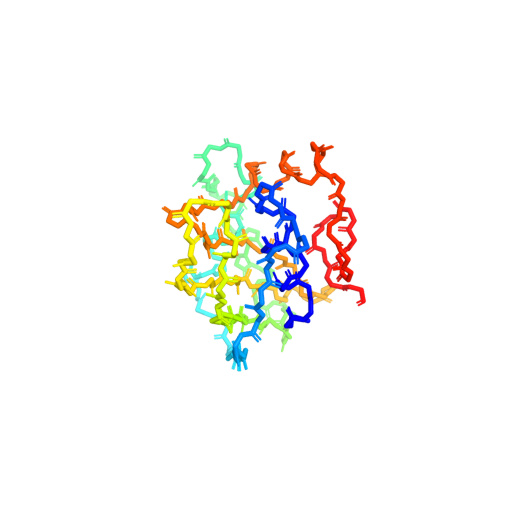OM 614 N N . GLN A 1 80 ? 14.209 2.728 -17.903 1.00 88.19 80 GLN A N 1
ATOM 615 C CA . GLN A 1 80 ? 13.516 3.285 -19.060 1.00 88.19 80 GLN A CA 1
ATOM 616 C C . GLN A 1 80 ? 14.470 3.463 -20.244 1.00 88.19 80 GLN A C 1
ATOM 618 O O . GLN A 1 80 ? 15.689 3.554 -20.089 1.00 88.19 80 GLN A O 1
ATOM 623 N N . SER A 1 81 ? 13.914 3.603 -21.450 1.00 82.38 81 SER A N 1
ATOM 624 C CA . SER A 1 81 ? 14.699 3.831 -22.674 1.00 82.38 81 SER A CA 1
ATOM 625 C C . SER A 1 81 ? 15.584 5.085 -22.615 1.00 82.38 81 SER A C 1
ATOM 627 O O . SER A 1 81 ? 16.592 5.155 -23.311 1.00 82.38 81 SER A O 1
ATOM 629 N N . LEU A 1 82 ? 15.211 6.074 -21.793 1.00 82.94 82 LEU A N 1
ATOM 630 C CA . LEU A 1 82 ? 15.926 7.344 -21.623 1.00 82.94 82 LEU A CA 1
ATOM 631 C C . LEU A 1 82 ? 16.966 7.323 -20.488 1.00 82.94 82 LEU A C 1
ATOM 633 O O . LEU A 1 82 ? 17.712 8.287 -20.333 1.00 82.94 82 LEU A O 1
ATOM 637 N N . GLY A 1 83 ? 17.027 6.247 -19.699 1.00 88.69 83 GLY A N 1
ATOM 638 C CA . GLY A 1 83 ? 17.954 6.110 -18.580 1.00 88.69 83 GLY A CA 1
ATOM 639 C C . GLY A 1 83 ? 17.379 5.299 -17.421 1.00 88.69 83 GLY A C 1
ATOM 640 O O . GLY A 1 83 ? 16.177 5.054 -17.340 1.00 88.69 83 GLY A O 1
ATOM 641 N N . ALA A 1 84 ? 18.264 4.892 -16.511 1.00 93.31 84 ALA A N 1
ATOM 642 C CA . ALA A 1 84 ? 17.882 4.220 -15.276 1.00 93.31 84 ALA A CA 1
ATOM 643 C C . ALA A 1 84 ? 17.691 5.242 -14.147 1.00 93.31 84 ALA A C 1
ATOM 645 O O . ALA A 1 84 ? 18.564 6.082 -13.921 1.00 93.31 84 ALA A O 1
ATOM 646 N N . SER A 1 85 ? 16.580 5.144 -13.420 1.00 94.25 85 SER A N 1
ATOM 647 C CA . SER A 1 85 ? 16.300 5.963 -12.237 1.00 94.25 85 SER A CA 1
ATOM 648 C C . SER A 1 85 ? 16.139 5.075 -11.010 1.00 94.25 85 SER A C 1
ATOM 650 O O . SER A 1 85 ? 15.413 4.087 -11.062 1.00 94.25 85 SER A O 1
ATOM 652 N N . ARG A 1 86 ? 16.807 5.413 -9.903 1.00 96.06 86 ARG A N 1
ATOM 653 C CA . ARG A 1 86 ? 16.668 4.700 -8.626 1.00 96.06 86 ARG A CA 1
ATOM 654 C C . ARG A 1 86 ? 15.761 5.487 -7.693 1.00 96.06 86 ARG A C 1
ATOM 656 O O . ARG A 1 86 ? 15.988 6.677 -7.486 1.00 96.06 86 ARG A O 1
ATOM 663 N N . ASP A 1 87 ? 14.781 4.814 -7.110 1.00 96.25 87 ASP A N 1
ATOM 664 C CA . ASP A 1 87 ? 13.817 5.406 -6.184 1.00 96.25 87 ASP A CA 1
ATOM 665 C C . ASP A 1 87 ? 13.456 4.406 -5.072 1.00 96.25 87 ASP A C 1
ATOM 667 O O . ASP A 1 87 ? 13.851 3.235 -5.088 1.00 96.25 87 ASP A O 1
ATOM 671 N N . LYS A 1 88 ? 12.718 4.876 -4.068 1.00 97.88 88 LYS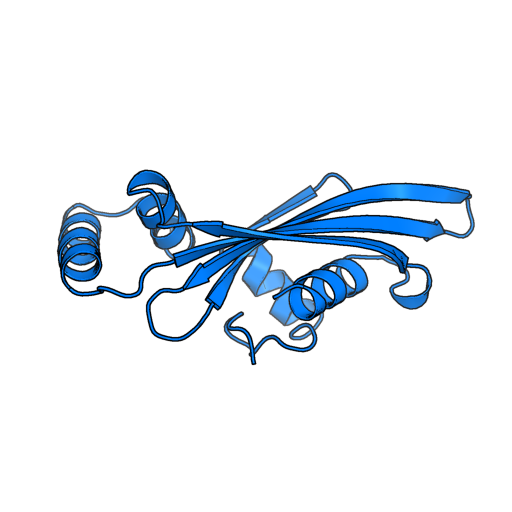 A N 1
ATOM 672 C CA . LYS A 1 88 ? 12.246 4.075 -2.946 1.00 97.88 88 LYS A CA 1
ATOM 673 C C . LYS A 1 88 ? 10.731 4.146 -2.837 1.00 97.88 88 LYS A C 1
ATOM 675 O O . LYS A 1 88 ? 10.155 5.197 -2.567 1.00 97.88 88 LYS A O 1
ATOM 680 N N . ALA A 1 89 ? 10.095 2.990 -2.947 1.00 98.38 89 ALA A N 1
ATOM 681 C CA . ALA A 1 89 ? 8.679 2.836 -2.695 1.00 98.38 89 ALA A CA 1
ATOM 682 C C . ALA A 1 89 ? 8.385 2.499 -1.229 1.00 98.38 89 ALA A C 1
ATOM 684 O O . ALA A 1 89 ? 9.174 1.837 -0.548 1.00 98.38 89 ALA A O 1
ATOM 685 N N . VAL A 1 90 ? 7.211 2.924 -0.760 1.00 98.38 90 VAL A N 1
ATOM 686 C CA . VAL A 1 90 ? 6.669 2.574 0.555 1.00 98.38 90 VAL A CA 1
ATOM 687 C C . VAL A 1 90 ? 5.224 2.111 0.413 1.00 98.38 90 VAL A C 1
ATOM 689 O O . VAL A 1 90 ? 4.360 2.890 0.011 1.00 98.38 90 VAL A O 1
ATOM 692 N N . CYS A 1 91 ? 4.948 0.866 0.793 1.00 98.38 91 CYS A N 1
ATOM 693 C CA . CYS A 1 91 ? 3.592 0.340 0.922 1.00 98.38 91 CYS A CA 1
ATOM 694 C C . CYS A 1 91 ? 3.209 0.251 2.398 1.00 98.38 91 CYS A C 1
ATOM 696 O O . CYS A 1 91 ? 3.903 -0.391 3.189 1.00 98.38 91 CYS A O 1
ATOM 698 N N . TRP A 1 92 ? 2.092 0.871 2.761 1.00 97.88 92 TRP A N 1
ATOM 699 C CA . TRP A 1 92 ? 1.519 0.796 4.101 1.00 97.88 92 TRP A CA 1
ATOM 700 C C . TRP A 1 92 ? 0.373 -0.209 4.110 1.00 97.88 92 TRP A C 1
ATOM 702 O O . TRP A 1 92 ? -0.560 -0.095 3.315 1.00 97.88 92 TRP A O 1
ATOM 712 N N . TYR A 1 93 ? 0.448 -1.171 5.021 1.00 97.25 93 TYR A N 1
ATOM 713 C CA . TYR A 1 93 ? -0.559 -2.196 5.241 1.00 97.25 93 TYR A CA 1
ATOM 714 C C . TYR A 1 93 ? -1.132 -2.094 6.652 1.00 97.25 93 TYR A C 1
ATOM 716 O O . TYR A 1 93 ? -0.406 -1.822 7.610 1.00 97.25 93 TYR A O 1
ATOM 724 N N . MET A 1 94 ? -2.422 -2.388 6.785 1.00 95.56 94 MET A N 1
ATOM 725 C CA . MET A 1 94 ? -3.116 -2.483 8.065 1.00 95.56 94 MET A CA 1
ATOM 726 C C . MET A 1 94 ? -3.762 -3.860 8.195 1.00 95.56 94 MET A C 1
ATOM 728 O O . MET A 1 94 ? -4.590 -4.253 7.374 1.00 95.56 94 MET A O 1
ATOM 732 N N . ASN A 1 95 ? -3.409 -4.602 9.240 1.00 93.12 95 ASN A N 1
ATOM 733 C CA . ASN A 1 95 ? -4.111 -5.818 9.615 1.00 93.12 95 ASN A CA 1
ATOM 734 C C . ASN A 1 95 ? -5.271 -5.468 10.534 1.00 93.12 95 ASN A C 1
ATOM 736 O O . ASN A 1 95 ? -5.085 -5.173 11.713 1.00 93.12 95 ASN A O 1
ATOM 740 N N . THR A 1 96 ? -6.486 -5.548 10.002 1.00 82.31 96 THR A N 1
ATOM 741 C CA . THR A 1 96 ? -7.702 -5.322 10.787 1.00 82.31 96 THR A CA 1
ATOM 742 C C . THR A 1 96 ? -8.207 -6.598 11.462 1.00 82.31 96 THR A C 1
ATOM 744 O O . THR A 1 96 ? -9.279 -6.594 12.046 1.00 82.31 96 THR A O 1
ATOM 747 N N . GLY A 1 97 ? -7.484 -7.718 11.403 1.00 83.88 97 GLY A N 1
ATOM 748 C CA . GLY A 1 97 ? -7.922 -9.032 11.890 1.00 83.88 97 GLY A CA 1
ATOM 749 C C . GLY A 1 97 ? -8.537 -9.929 10.810 1.00 83.88 97 GLY A C 1
ATOM 750 O O . GLY A 1 97 ? -8.868 -11.075 11.099 1.00 83.88 97 GLY A O 1
ATOM 751 N N . ARG A 1 98 ? -8.666 -9.430 9.573 1.00 83.12 98 ARG A N 1
ATOM 752 C CA . ARG A 1 98 ? -9.041 -10.214 8.378 1.00 83.12 98 ARG A CA 1
ATOM 753 C C . ARG A 1 98 ? -7.849 -10.527 7.463 1.00 83.12 98 ARG A C 1
ATOM 755 O O . ARG A 1 98 ? -8.035 -11.169 6.441 1.00 83.12 98 ARG A O 1
ATOM 762 N N . GLY A 1 99 ? -6.651 -10.069 7.827 1.00 90.00 99 GLY A N 1
ATOM 763 C CA . GLY A 1 99 ? -5.471 -10.054 6.967 1.00 90.00 99 GLY A CA 1
ATOM 764 C C . GLY A 1 99 ? -4.940 -8.633 6.789 1.00 90.00 99 GLY A C 1
ATOM 765 O O . GLY A 1 99 ? -5.587 -7.665 7.195 1.00 90.00 99 GLY A O 1
ATOM 766 N N . PHE A 1 100 ? -3.746 -8.518 6.212 1.00 94.69 100 PHE A N 1
ATOM 767 C CA . PHE A 1 100 ? -3.115 -7.234 5.918 1.00 94.69 100 PHE A CA 1
ATOM 768 C C . PHE A 1 100 ? -3.713 -6.634 4.647 1.00 94.69 100 PHE A C 1
ATOM 770 O O . PHE A 1 100 ? -3.527 -7.174 3.559 1.00 94.69 100 PHE A O 1
ATOM 777 N N . GLU A 1 101 ? -4.411 -5.515 4.798 1.00 94.75 101 GLU A N 1
ATOM 778 C CA . GLU A 1 101 ? -4.975 -4.737 3.700 1.00 94.75 101 GLU A CA 1
ATOM 779 C C . GLU A 1 101 ? -4.028 -3.601 3.312 1.00 94.75 101 GLU A C 1
ATOM 781 O O . GLU A 1 101 ? -3.513 -2.893 4.180 1.00 94.75 101 GLU A O 1
ATOM 786 N N . LEU A 1 102 ? -3.799 -3.414 2.014 1.00 95.94 102 LEU A N 1
ATOM 787 C CA . LEU A 1 102 ? -3.005 -2.313 1.487 1.00 95.94 102 LEU A CA 1
ATOM 788 C C . LEU A 1 102 ? -3.764 -0.988 1.642 1.00 95.94 102 LEU A C 1
ATOM 790 O O . LEU A 1 102 ? -4.786 -0.752 1.002 1.00 95.94 102 LEU A O 1
ATOM 794 N N . ALA A 1 103 ? -3.232 -0.108 2.483 1.00 95.56 103 ALA A N 1
ATOM 795 C CA . ALA A 1 103 ? -3.804 1.198 2.781 1.00 95.56 103 ALA A CA 1
ATOM 796 C C . ALA A 1 103 ? -3.352 2.268 1.779 1.00 95.56 103 ALA A C 1
ATOM 798 O O . ALA A 1 103 ? -4.146 3.080 1.297 1.00 95.56 103 ALA A O 1
ATOM 799 N N . SER A 1 104 ? -2.052 2.293 1.484 1.00 96.56 104 SER A N 1
ATOM 800 C CA . SER A 1 104 ? -1.462 3.270 0.574 1.00 96.56 104 SER A CA 1
ATOM 801 C C . SER A 1 104 ? -0.149 2.786 -0.010 1.00 96.56 104 SER A C 1
ATOM 803 O O . SER A 1 104 ? 0.561 2.001 0.619 1.00 96.56 104 SER A O 1
ATOM 805 N N . VAL A 1 105 ? 0.212 3.340 -1.161 1.00 97.62 105 VAL A N 1
ATOM 806 C CA . VAL A 1 105 ? 1.474 3.078 -1.852 1.00 97.62 105 VAL A CA 1
ATOM 807 C C . VAL A 1 105 ? 2.059 4.405 -2.300 1.00 97.62 105 VAL A C 1
ATOM 809 O O . VAL A 1 105 ? 1.366 5.206 -2.920 1.00 97.62 105 VAL A O 1
ATOM 812 N N . SER A 1 106 ? 3.333 4.628 -2.000 1.00 98.06 106 SER A N 1
ATOM 813 C CA . SER A 1 106 ? 4.125 5.735 -2.529 1.00 98.06 106 SER A CA 1
ATOM 814 C C . SER A 1 106 ? 5.232 5.163 -3.400 1.00 98.06 106 SER A C 1
ATOM 816 O O . SER A 1 106 ? 6.015 4.371 -2.893 1.00 98.06 106 SER A O 1
ATOM 818 N N . ALA A 1 107 ? 5.292 5.534 -4.677 1.00 96.81 107 ALA A N 1
ATOM 819 C CA . ALA A 1 107 ? 6.315 5.115 -5.640 1.00 96.81 107 ALA A CA 1
ATOM 820 C C . ALA A 1 107 ? 6.335 6.093 -6.827 1.00 96.81 107 ALA A C 1
ATOM 822 O O . ALA A 1 107 ? 5.313 6.718 -7.117 1.00 96.81 107 ALA A O 1
ATOM 823 N N . PHE A 1 108 ? 7.460 6.216 -7.536 1.00 94.50 108 PHE A N 1
ATOM 824 C CA . PHE A 1 108 ? 7.611 7.094 -8.709 1.00 94.50 108 PHE A CA 1
ATOM 825 C C . PHE A 1 108 ? 7.227 8.555 -8.416 1.00 94.50 108 PHE A C 1
ATOM 827 O O . PHE A 1 108 ? 6.516 9.194 -9.192 1.00 94.50 108 PHE A O 1
ATOM 834 N N . GLY A 1 109 ? 7.610 9.064 -7.241 1.00 91.62 109 GLY A N 1
ATOM 835 C CA . GLY A 1 109 ? 7.265 10.421 -6.798 1.00 91.62 109 GLY A CA 1
ATOM 836 C C . GLY A 1 109 ? 5.769 10.701 -6.567 1.00 91.62 109 GLY A C 1
ATOM 837 O O . GLY A 1 109 ? 5.403 11.851 -6.328 1.00 91.62 109 GLY A O 1
ATOM 838 N N . ARG A 1 110 ? 4.890 9.688 -6.611 1.00 94.38 110 ARG A N 1
ATOM 839 C CA . ARG A 1 110 ? 3.445 9.823 -6.350 1.00 94.38 110 ARG A CA 1
ATOM 840 C C . ARG A 1 110 ? 2.980 8.901 -5.227 1.00 94.38 110 ARG A C 1
ATOM 842 O O . ARG A 1 110 ? 3.554 7.841 -5.003 1.00 94.38 110 ARG A O 1
ATOM 849 N N . SER A 1 111 ? 1.908 9.295 -4.542 1.00 95.75 111 SER A N 1
ATOM 850 C CA . SER A 1 111 ? 1.277 8.505 -3.481 1.00 95.75 111 SER A CA 1
ATOM 851 C C . SER A 1 111 ? -0.205 8.308 -3.772 1.00 95.75 111 SER A C 1
ATOM 853 O O . SER A 1 111 ? -0.909 9.268 -4.084 1.00 95.75 111 SER A O 1
ATOM 855 N N . ILE A 1 112 ? -0.666 7.062 -3.687 1.00 94.38 112 ILE A N 1
ATOM 856 C CA . ILE A 1 112 ? -2.060 6.666 -3.894 1.00 94.38 112 ILE A CA 1
ATOM 857 C C . ILE A 1 112 ? -2.584 5.925 -2.662 1.00 94.38 112 ILE A C 1
ATOM 859 O O . ILE A 1 112 ? -1.882 5.128 -2.037 1.00 94.38 112 ILE A O 1
ATOM 863 N N . SER A 1 113 ? -3.831 6.193 -2.293 1.00 93.94 113 SER A N 1
ATOM 864 C CA . SER A 1 113 ? -4.522 5.579 -1.155 1.00 93.94 113 SER A CA 1
ATOM 865 C C . SER A 1 113 ? -6.033 5.643 -1.370 1.00 93.94 113 SER A C 1
ATOM 867 O O . SER A 1 113 ? -6.491 6.330 -2.282 1.00 93.94 113 SER A O 1
ATOM 869 N N . GLY A 1 114 ? -6.815 4.932 -0.552 1.00 88.94 114 GLY A N 1
ATOM 870 C CA . GLY A 1 114 ? -8.281 5.016 -0.579 1.00 88.94 114 GLY A CA 1
ATOM 871 C C . GLY A 1 114 ? -8.880 4.735 -1.962 1.00 88.94 114 GLY A C 1
ATOM 872 O O . GLY A 1 114 ? -8.556 3.726 -2.589 1.00 88.94 114 GLY A O 1
ATOM 873 N N . PHE A 1 115 ? -9.752 5.627 -2.446 1.00 87.81 115 PHE A N 1
ATOM 874 C CA . PHE A 1 115 ? -10.407 5.459 -3.748 1.00 87.81 115 PHE A CA 1
ATOM 875 C C . PHE A 1 115 ? -9.432 5.450 -4.944 1.00 87.81 115 PHE A C 1
ATOM 877 O O . PHE A 1 115 ? -9.563 4.547 -5.764 1.00 87.81 115 PHE A O 1
ATOM 884 N N . PRO A 1 116 ? -8.429 6.347 -5.058 1.00 91.12 116 PRO A N 1
ATOM 885 C CA . PRO A 1 116 ? -7.389 6.236 -6.088 1.00 91.12 116 PRO A CA 1
ATOM 886 C C . PRO A 1 116 ? -6.686 4.874 -6.155 1.00 91.12 116 PRO A C 1
ATOM 888 O O . PRO A 1 116 ? -6.427 4.373 -7.245 1.00 91.12 116 PRO A O 1
ATOM 891 N N . LEU A 1 117 ? -6.403 4.252 -5.005 1.00 91.25 117 LEU A N 1
ATOM 892 C CA . LEU A 1 117 ? -5.808 2.913 -4.970 1.00 91.25 117 LEU A CA 1
ATOM 893 C C . LEU A 1 117 ? -6.785 1.846 -5.490 1.00 91.25 117 LEU A C 1
ATOM 895 O O . LEU A 1 117 ? -6.397 0.969 -6.255 1.00 91.25 117 LEU A O 1
ATOM 899 N N . PHE A 1 118 ? -8.062 1.947 -5.116 1.00 88.38 118 PHE A N 1
ATOM 900 C CA . PHE A 1 118 ? -9.107 1.078 -5.655 1.00 88.38 118 PHE A CA 1
ATOM 901 C C . PHE A 1 118 ? -9.272 1.251 -7.173 1.00 88.38 118 PHE A C 1
ATOM 903 O O . PHE A 1 118 ? -9.307 0.263 -7.901 1.00 88.38 118 PHE A O 1
ATOM 910 N N . ALA A 1 119 ? -9.322 2.493 -7.662 1.00 89.81 119 ALA A N 1
ATOM 911 C CA . ALA A 1 119 ? -9.417 2.798 -9.087 1.00 89.81 119 ALA A CA 1
ATOM 912 C C . ALA A 1 119 ? -8.227 2.220 -9.868 1.00 89.81 119 ALA A C 1
ATOM 914 O O . ALA A 1 119 ? -8.426 1.610 -10.915 1.00 89.81 119 ALA A O 1
ATOM 915 N N . PHE A 1 120 ? -7.016 2.307 -9.310 1.00 90.94 120 PHE A N 1
ATOM 916 C CA . PHE A 1 120 ? -5.820 1.685 -9.879 1.00 90.94 120 PHE A CA 1
ATOM 917 C C . PHE A 1 120 ? -5.969 0.159 -10.041 1.00 90.94 120 PHE A C 1
ATOM 919 O O . PHE A 1 120 ? -5.608 -0.385 -11.083 1.00 90.94 120 PHE A O 1
ATOM 926 N N . PHE A 1 121 ? -6.555 -0.547 -9.066 1.00 91.25 121 PHE A N 1
ATOM 927 C CA . PHE A 1 121 ? -6.812 -1.991 -9.193 1.00 91.25 121 PHE A CA 1
ATOM 928 C C . PHE A 1 121 ? -7.884 -2.329 -10.226 1.00 91.25 121 PHE A C 1
ATOM 930 O O . PHE A 1 121 ? -7.819 -3.395 -10.834 1.00 91.25 121 PHE A O 1
ATOM 937 N N . VAL A 1 122 ? -8.862 -1.448 -10.434 1.00 89.44 122 VAL A N 1
ATOM 938 C CA . VAL A 1 122 ? -9.869 -1.621 -11.489 1.00 89.44 122 VAL A CA 1
ATOM 939 C C . VAL A 1 122 ? -9.241 -1.425 -12.870 1.00 89.44 122 VAL A C 1
ATOM 941 O O . VAL A 1 122 ? -9.505 -2.216 -13.770 1.00 89.44 122 VAL A O 1
ATOM 944 N N . GLU A 1 123 ? -8.394 -0.409 -13.034 1.00 90.94 123 GLU A N 1
ATOM 945 C CA . GLU A 1 123 ? -7.768 -0.062 -14.315 1.00 90.94 123 GLU A CA 1
ATOM 946 C C . GLU A 1 123 ? -6.698 -1.074 -14.746 1.00 90.94 123 GLU A C 1
ATOM 948 O O . GLU A 1 123 ? -6.660 -1.491 -15.902 1.00 90.94 123 GLU A O 1
ATOM 953 N N . HIS A 1 124 ? -5.852 -1.510 -13.812 1.00 88.56 124 HIS A N 1
ATOM 954 C CA . HIS A 1 124 ? -4.695 -2.358 -14.114 1.00 88.56 124 HIS A CA 1
ATOM 955 C C . HIS A 1 124 ? -4.867 -3.818 -13.667 1.00 88.56 124 HIS A C 1
ATOM 957 O O . HIS A 1 124 ? -3.952 -4.633 -13.827 1.00 88.56 124 HIS A O 1
ATOM 963 N N . GLY A 1 125 ? -6.020 -4.166 -13.085 1.00 88.50 125 GLY A N 1
ATOM 964 C CA . GLY A 1 125 ? -6.259 -5.435 -12.397 1.00 88.50 125 GLY A CA 1
ATOM 965 C C . GLY A 1 125 ? -5.531 -5.522 -11.050 1.00 88.50 125 GLY A C 1
ATOM 966 O O . GLY A 1 125 ? -4.513 -4.859 -10.827 1.00 88.50 125 GLY A O 1
ATOM 967 N N . ALA A 1 126 ? -5.991 -6.405 -10.161 1.00 87.31 126 ALA A N 1
ATOM 968 C CA . ALA A 1 126 ? -5.327 -6.641 -8.877 1.00 87.31 126 ALA A CA 1
ATOM 969 C C . ALA A 1 126 ? -3.846 -7.044 -9.085 1.00 87.31 126 ALA A C 1
ATOM 971 O O . ALA A 1 126 ? -3.556 -7.854 -9.974 1.00 87.31 126 ALA A O 1
ATOM 972 N N . PRO A 1 127 ? -2.887 -6.435 -8.362 1.00 90.81 127 PRO A N 1
ATOM 973 C CA . PRO A 1 127 ? -1.505 -6.906 -8.319 1.00 90.81 127 PRO A CA 1
ATOM 974 C C . PRO A 1 127 ? -1.416 -8.332 -7.770 1.00 90.81 127 PRO A C 1
ATOM 976 O O . PRO A 1 127 ? -2.303 -8.784 -7.051 1.00 90.81 127 PRO A O 1
ATOM 979 N N . GLU A 1 128 ? -0.334 -9.036 -8.085 1.00 94.00 128 GLU A N 1
ATOM 980 C CA . GLU A 1 128 ? -0.094 -10.373 -7.541 1.00 94.00 128 GLU A CA 1
ATOM 981 C C . GLU A 1 128 ? 0.005 -10.330 -6.011 1.00 94.00 128 GLU A C 1
ATOM 983 O O . GLU A 1 128 ? 0.458 -9.342 -5.423 1.00 94.00 128 GLU A O 1
ATOM 988 N N . HIS A 1 129 ? -0.399 -11.428 -5.366 1.00 95.31 129 HIS A N 1
ATOM 989 C CA . HIS A 1 129 ? -0.448 -11.571 -3.905 1.00 95.31 129 HIS A CA 1
ATOM 990 C C . HIS A 1 129 ? -1.406 -10.599 -3.200 1.00 95.31 129 HIS A C 1
ATOM 992 O O . HIS A 1 129 ? -1.320 -10.438 -1.981 1.00 95.31 129 HIS A O 1
ATOM 998 N N . LEU A 1 130 ? -2.290 -9.931 -3.946 1.00 92.94 130 LEU A N 1
ATOM 999 C CA . LEU A 1 130 ? -3.385 -9.130 -3.419 1.00 92.94 130 LEU A CA 1
ATOM 1000 C C . LEU A 1 130 ? -4.704 -9.609 -4.015 1.00 92.94 130 LEU A C 1
ATOM 1002 O O . LEU A 1 130 ? -4.853 -9.730 -5.229 1.00 92.94 130 LEU A O 1
ATOM 1006 N N . SER A 1 131 ? -5.694 -9.784 -3.151 1.00 90.44 131 SER A N 1
ATOM 1007 C CA . SER A 1 131 ? -7.075 -9.959 -3.570 1.00 90.44 131 SER A CA 1
ATOM 1008 C C . SER A 1 131 ? -7.618 -8.681 -4.215 1.00 90.44 131 SER A C 1
ATOM 1010 O O . SER A 1 131 ? -7.069 -7.583 -4.067 1.00 90.44 131 SER A O 1
ATOM 1012 N N . SER A 1 132 ? -8.779 -8.782 -4.864 1.00 82.31 132 SER A N 1
ATOM 1013 C CA . SER A 1 132 ? -9.472 -7.629 -5.454 1.00 82.31 132 SER A CA 1
ATOM 1014 C C . SER A 1 132 ? -9.857 -6.544 -4.438 1.00 82.31 132 SER A C 1
ATOM 1016 O O . SER A 1 132 ? -10.130 -5.410 -4.824 1.00 82.31 132 SER A O 1
ATOM 1018 N N . SER A 1 133 ? -9.888 -6.869 -3.141 1.00 82.31 133 SER A N 1
ATOM 1019 C CA . SER A 1 133 ? -10.116 -5.907 -2.057 1.00 82.31 133 SER A CA 1
ATOM 1020 C C . SER A 1 133 ? -8.821 -5.368 -1.437 1.00 82.31 133 SER A C 1
ATOM 1022 O O . SER A 1 133 ? -8.883 -4.688 -0.417 1.00 82.31 133 SER A O 1
ATOM 1024 N N . GLY A 1 134 ? -7.655 -5.683 -2.010 1.00 88.19 134 GLY A N 1
ATOM 1025 C CA . GLY A 1 134 ? -6.352 -5.226 -1.528 1.00 88.19 134 GLY A CA 1
ATOM 1026 C C . GLY A 1 134 ? -5.848 -5.941 -0.276 1.00 88.19 134 GLY A C 1
ATOM 1027 O O . GLY A 1 134 ? -4.974 -5.406 0.401 1.00 88.19 134 GLY A O 1
ATOM 1028 N N . ILE A 1 135 ? -6.386 -7.119 0.052 1.00 93.31 135 ILE A N 1
ATOM 1029 C CA . ILE A 1 135 ? -5.903 -7.947 1.168 1.00 93.31 135 ILE A CA 1
ATOM 1030 C C . ILE A 1 135 ? -4.846 -8.908 0.635 1.00 93.31 135 ILE A C 1
ATOM 1032 O O . ILE A 1 135 ? -5.035 -9.476 -0.434 1.00 93.31 135 ILE A O 1
ATOM 1036 N N . ILE A 1 136 ? -3.756 -9.099 1.374 1.00 93.62 136 ILE A N 1
ATOM 1037 C CA . ILE A 1 136 ? -2.706 -10.051 0.997 1.00 93.62 136 ILE A CA 1
ATOM 1038 C C . ILE A 1 136 ? -3.231 -11.491 0.990 1.00 93.62 136 ILE A C 1
ATOM 1040 O O . ILE A 1 136 ? -3.849 -11.913 1.970 1.00 93.62 136 ILE A O 1
ATOM 1044 N N . GLU A 1 137 ? -2.926 -12.213 -0.092 1.00 88.31 137 GLU A N 1
ATOM 1045 C CA . GLU A 1 137 ? -3.182 -13.651 -0.292 1.00 88.31 137 GLU A CA 1
ATOM 1046 C C . GLU A 1 137 ? -1.935 -14.508 -0.034 1.00 88.31 137 GLU A C 1
ATOM 1048 O O . GLU A 1 137 ? -0.811 -14.063 -0.382 1.00 88.31 137 GLU A O 1
#

pLDDT: mean 92.02, std 5.79, range [62.78, 98.62]

Organism: NCBI:txid1758121

=== Feature glossary ===
Feature key, reading from the visual/contextual features back to the raw sequence:

Rendered structure images. Six rendered views show the 3D structure from the faces of a cube — i.e. along ±x, ±y, ±z. Rendering representation is drawn randomly per protein from cartoon (secondary-structure ribbons), sticks (backbone bonds), or molecular surface; coloring is either N→C rainbow (blue at the N-terminus through red at the C-terminus) or one color per chain.

Contact-map, Ramachandran, and PAE plots. The contact map is a binary N×N matrix image: pixel (i, j) is dark where Cα_i and Cα_j are within 8 Å and |i−j|>4. Because the |i−j|>4 filter removes local helical contacts, off-diagonal stripes parallel to the main diagonal indicate parallel β-sheets; stripes perpendicular to it indicate antiparallel β-sheets. The Ramachandran plot scatters every residue's (φ, ψ) pair against the sterically allowed regions. The PAE heatmap renders the predicted-aligned-error matrix.

InterPro / GO / CATH / organism. Database cross-references. InterPro integrates a dozen domain/family signature databases into unified entries with residue-range hits. GO terms attach function/process/location labels with evidence codes. CATH codes position the fold in a four-level structural taxonomy. Organism is the NCBI-taxonomy species name.

Nearest PDB structures. The Foldseek neighbor list gives the closest experimentally determined structures in the PDB, ranked by structural alignment. TM-score near 1 means near-identical fold; near 0.3 means only rough topology match. This is how one finds what a novel AlphaFold prediction most resembles in the solved-structure universe.

Predicted aligned error. PAE(i, j) answers: if I align the predicted and true structures on residue i, how far off (in Å) do I expect residue j to be? A block-diagonal PAE matrix with low values on the blocks and high values off-diagonal is the signature of a multi-domain protein with confidently predicted domains but uncertain inter-domain orientation.

Solvent-accessible surface area. Accessible surface area quantifies burial. A residue with SASA near zero is packed into the hydrophobic core; one with SASA >100 Å² sits on the surface. Computed here via the Shrake–Rupley numerical algorithm with a 1.4 Å probe.

B-factor. B-factor (Debye–Waller factor) r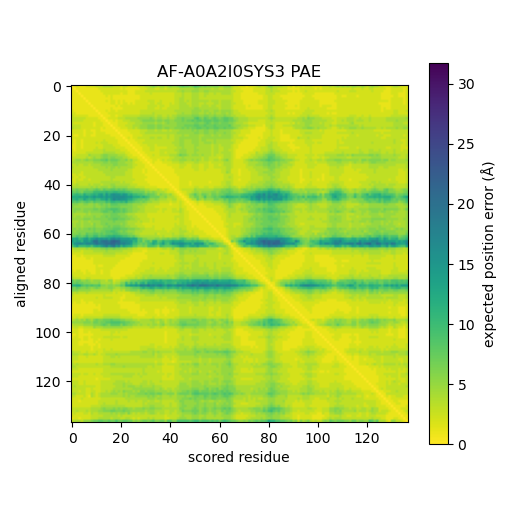eflects atomic displacement in the crystal lattice. It is an experimental observable (units Å²), not a prediction; low values mean the atom is pinned down, high values mean it moves or is heterogeneous across the crystal.

pLDDT. For AlphaFold models, the B-factor field carries pLDDT — the model's own estimate of local accuracy on a 0–100 scale. Regions with pLDDT<50 should be treated as essentially unmodeled; they often correspond to intrinsically disordered segments.

Backbone torsions (φ/ψ). φ (phi) and ψ (psi) are the two rotatable backbone dihedrals per residue: φ is the C(i-1)–N–Cα–C torsion, ψ is the N–Cα–C–N(i+1) torsion, both in degrees on (−180°, 180°]. α-helical residues cluster near (−60°, −45°); β-strand residues near (−120°, +130°). A Ramachandran plot is simply a scatter of (φ, ψ) for every residue.

Radius of gyration, Cα contacts, bounding box. Radius of gyration (Rg) is the root-mean-square distance of Cα atoms from their centroid — a single number for overall size and compactness. A globular domain of N residues has Rg ≈ 2.2·N^0.38 Å; an extended or disordered chain has a much larger Rg. The Cα contact count is the number of residue pairs whose Cα atoms are within 8 Å and are more than four positions apart in sequence — a standard proxy for tertiary packing density. The bounding box is the smallest axis-aligned box enclosing all Cα atoms.

Secondary structure (3-state, P-SEA). Three-state secondary structure (P-SEA) collapses the eight DSSP classes into helix (a), strand (b), and coil (c). P-SEA assigns these from Cα geometry alone — distances and angles — without requiring backbone oxygens, so it works on any Cα trace.

Secondary structure (8-state, DSSP). DSSP 8-state secondary structure assigns each residue one of H (α-helix), G (3₁₀-helix), I (π-helix), E (extended β-strand), B (isolated β-bridge), T (hydrogen-bonded turn), S (bend), or '-' (coil). The assignment is computed from backbone hydrogen-bond geometry via the Kabsch–Sander algorithm.

Foldseek 3Di. A 3Di character summarizes, for each residue, the relative orientation of the Cα frame of its nearest spatial neighbor. Because it encodes fold topology rather than chemistry, 3Di alignments detect remote structural similarity that sequence alignment misses.

mmCIF coordinates. The mmCIF block holds the 3D Cartesian coordinates of each backbone atom (N, Cα, C, O) in ångströms. mmCIF is the PDB's canonical archive format — a tagged-loop text representation of the atomic model.

Sequence. Sequence gives the chain of amino acids in standard one-letter code (A=alanine, C=cysteine, …, Y=tyrosine), read N→C. It is the only feature that is directly encoded by the gene; all structural features are derived from the folded form of this sequence.